Protein AF-A0A395R825-F1 (afdb_monomer)

Organism: NCBI:txid170540

Radius of gyration: 16.84 Å; Cα contacts (8 Å,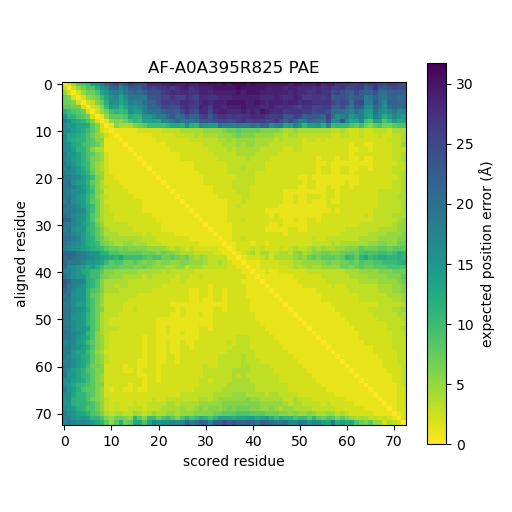 |Δi|>4): 51; chains: 1; bounding box: 47×20×45 Å

Sequence (73 aa):
MIQQAATTTSLQQLKQRHRVALRSCIAAEDRRRTVPGGREHWDERFLWRCIAERCRLESRRVERKIKRLEAEA

Structure (mmCIF, N/CA/C/O backbone):
data_AF-A0A395R825-F1
#
_entry.id   AF-A0A395R825-F1
#
loop_
_atom_site.group_PDB
_atom_site.id
_atom_site.type_symbol
_atom_site.label_atom_id
_atom_site.label_alt_id
_atom_site.label_comp_id
_atom_site.label_asym_id
_atom_site.label_entity_id
_atom_site.label_seq_id
_atom_site.pdbx_PDB_ins_code
_atom_site.Cartn_x
_atom_site.Cartn_y
_atom_site.Cartn_z
_atom_site.occupancy
_atom_site.B_iso_or_equiv
_atom_site.auth_seq_id
_atom_site.auth_comp_id
_atom_site.auth_asym_id
_atom_site.auth_atom_id
_atom_site.pdbx_PDB_model_num
ATOM 1 N N . MET A 1 1 ? -32.226 -14.166 12.088 1.00 42.62 1 MET A N 1
ATOM 2 C CA . MET A 1 1 ? -31.350 -12.997 12.340 1.00 42.62 1 MET A CA 1
ATOM 3 C C . MET A 1 1 ? -29.983 -13.201 11.674 1.00 42.62 1 MET A C 1
ATOM 5 O O . MET A 1 1 ? -29.024 -13.526 12.353 1.00 42.62 1 MET A O 1
ATOM 9 N N . ILE A 1 2 ? -29.880 -13.065 10.343 1.00 46.41 2 ILE A N 1
ATOM 10 C CA . ILE A 1 2 ? -28.644 -13.388 9.578 1.00 46.41 2 ILE A CA 1
ATOM 11 C C . ILE A 1 2 ? -27.900 -12.115 9.101 1.00 46.41 2 ILE A C 1
ATOM 13 O O . ILE A 1 2 ? -26.793 -12.177 8.581 1.00 46.41 2 ILE A O 1
ATOM 17 N N . GLN A 1 3 ? -28.462 -10.923 9.323 1.00 40.91 3 GLN A N 1
ATOM 18 C CA . GLN A 1 3 ? -27.980 -9.686 8.688 1.00 40.91 3 GLN A CA 1
ATOM 19 C C . GLN A 1 3 ? -26.838 -8.952 9.417 1.00 40.91 3 GLN A C 1
ATOM 21 O O . GLN A 1 3 ? -26.256 -8.043 8.835 1.00 40.91 3 GLN A O 1
ATOM 26 N N . GLN A 1 4 ? -26.456 -9.337 10.641 1.00 45.69 4 GLN A N 1
ATOM 27 C CA . GLN A 1 4 ? -25.372 -8.655 11.376 1.00 45.69 4 GLN A CA 1
ATOM 28 C C . GLN A 1 4 ? -23.960 -9.184 11.064 1.00 45.69 4 GLN A C 1
ATOM 30 O O . GLN A 1 4 ? -22.979 -8.506 11.351 1.00 45.69 4 GLN A O 1
ATOM 35 N N . ALA A 1 5 ? -23.832 -10.354 10.431 1.00 45.09 5 ALA A N 1
ATOM 36 C CA . ALA A 1 5 ? -22.528 -10.949 10.116 1.00 45.09 5 ALA A CA 1
ATOM 37 C C . ALA A 1 5 ? -21.865 -10.369 8.848 1.00 45.09 5 ALA A C 1
ATOM 39 O O . ALA A 1 5 ? -20.693 -10.627 8.590 1.00 45.09 5 ALA A O 1
ATOM 40 N N . ALA A 1 6 ? -22.595 -9.584 8.046 1.00 47.47 6 ALA A N 1
ATOM 41 C CA . ALA A 1 6 ? -22.106 -9.071 6.763 1.00 47.47 6 ALA A CA 1
ATOM 42 C C . ALA A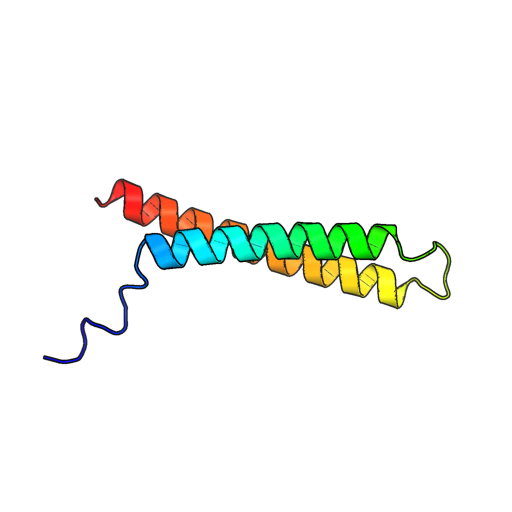 1 6 ? -21.322 -7.745 6.867 1.00 47.47 6 ALA A C 1
ATOM 44 O O . ALA A 1 6 ? -20.675 -7.341 5.902 1.00 47.47 6 ALA A O 1
ATOM 45 N N . THR A 1 7 ? -21.359 -7.051 8.010 1.00 52.50 7 THR A N 1
ATOM 46 C CA . THR A 1 7 ? -20.846 -5.668 8.134 1.00 52.50 7 THR A CA 1
ATOM 47 C C . THR A 1 7 ? -19.720 -5.477 9.150 1.00 52.50 7 THR A C 1
ATOM 49 O O . THR A 1 7 ? -19.061 -4.434 9.139 1.00 52.50 7 THR A O 1
ATOM 52 N N . THR A 1 8 ? -19.394 -6.487 9.949 1.00 54.84 8 THR A N 1
ATOM 53 C CA . THR A 1 8 ? -18.279 -6.464 10.904 1.00 54.84 8 THR A CA 1
ATOM 54 C C . THR A 1 8 ? -17.047 -7.144 10.313 1.00 54.84 8 THR A C 1
ATOM 56 O O . THR A 1 8 ? -16.651 -8.236 10.707 1.00 54.84 8 THR A O 1
ATOM 59 N N . THR A 1 9 ? -16.381 -6.481 9.359 1.00 61.81 9 THR A N 1
ATOM 60 C CA . THR A 1 9 ? -14.970 -6.813 9.094 1.00 61.81 9 THR A CA 1
ATOM 61 C C . THR A 1 9 ? -14.224 -6.635 10.415 1.00 61.81 9 THR A C 1
ATOM 63 O O . THR A 1 9 ? -14.160 -5.507 10.909 1.00 61.81 9 THR A O 1
ATOM 66 N N . SER A 1 10 ? -13.719 -7.716 11.015 1.00 82.75 10 SER A N 1
ATOM 67 C CA . SER A 1 10 ? -13.120 -7.637 12.350 1.00 82.75 10 SER A CA 1
ATOM 68 C C . SER A 1 10 ? -11.960 -6.636 12.347 1.00 82.75 10 SER A C 1
ATOM 70 O O . SER A 1 10 ? -11.261 -6.478 11.340 1.00 82.75 10 SER A O 1
ATOM 72 N N . LEU A 1 11 ? -11.723 -5.940 13.464 1.00 87.06 11 LEU A N 1
ATOM 73 C CA . LEU A 1 11 ? -10.607 -4.989 13.581 1.00 87.06 11 LEU A CA 1
ATOM 74 C C . LEU A 1 11 ? -9.274 -5.637 13.162 1.00 87.06 11 LEU A C 1
ATOM 76 O O . LEU A 1 11 ? -8.443 -5.013 12.503 1.00 87.06 11 LEU A O 1
ATOM 80 N N . GLN A 1 12 ? -9.109 -6.927 13.465 1.00 89.19 12 GLN A N 1
ATOM 81 C CA . GLN A 1 12 ? -7.974 -7.741 13.040 1.00 89.19 12 GLN A CA 1
ATOM 82 C C . GLN A 1 12 ? -7.891 -7.903 11.511 1.00 89.19 12 GLN A C 1
ATOM 84 O O . GLN A 1 12 ? -6.809 -7.742 10.946 1.00 89.19 12 GLN A O 1
ATOM 89 N N . GLN A 1 13 ? -9.009 -8.157 10.820 1.00 91.19 13 GLN A N 1
ATOM 90 C CA . GLN A 1 13 ? -9.057 -8.210 9.352 1.00 91.19 13 GLN A CA 1
ATOM 91 C C . GLN A 1 13 ? -8.709 -6.856 8.720 1.00 91.19 13 GLN A C 1
ATOM 93 O O . GLN A 1 13 ? -7.982 -6.809 7.727 1.00 91.19 13 GLN A O 1
ATOM 98 N N . LEU A 1 14 ? -9.168 -5.745 9.305 1.00 93.06 14 LEU A N 1
ATOM 99 C CA . LEU A 1 14 ? -8.805 -4.404 8.835 1.00 93.06 14 LEU A CA 1
ATOM 100 C C . LEU A 1 14 ? -7.315 -4.119 9.041 1.00 93.06 14 LEU A C 1
ATOM 102 O O . LEU A 1 14 ? -6.648 -3.678 8.106 1.00 93.06 14 LEU A O 1
ATOM 106 N N . LYS A 1 15 ? -6.761 -4.441 10.217 1.00 93.19 15 LYS A N 1
ATOM 107 C CA . LYS A 1 15 ? -5.318 -4.328 10.493 1.00 93.19 15 LYS A CA 1
ATOM 108 C C . LYS A 1 15 ? -4.496 -5.170 9.515 1.00 93.19 15 LYS A C 1
ATOM 110 O O . LYS A 1 15 ? -3.492 -4.690 8.986 1.00 93.19 15 LYS A O 1
ATOM 115 N N . GLN A 1 16 ? -4.945 -6.385 9.205 1.00 95.19 16 GLN A N 1
ATOM 116 C CA . GLN A 1 16 ? -4.295 -7.235 8.210 1.00 95.19 16 GLN A CA 1
ATOM 117 C C . GLN A 1 16 ? -4.356 -6.625 6.805 1.00 95.19 16 GLN A C 1
ATOM 119 O O . GLN A 1 16 ? -3.332 -6.537 6.130 1.00 95.19 16 GLN A O 1
ATOM 124 N N . ARG A 1 17 ? -5.525 -6.141 6.374 1.00 95.25 17 ARG A N 1
ATOM 125 C CA . ARG A 1 17 ? -5.699 -5.481 5.071 1.00 95.25 17 ARG A CA 1
ATOM 126 C C . ARG A 1 17 ? -4.826 -4.233 4.938 1.00 95.25 17 ARG A C 1
ATOM 128 O O . ARG A 1 17 ? -4.212 -4.035 3.894 1.00 95.25 17 ARG A O 1
ATOM 135 N N . HIS A 1 18 ? -4.718 -3.428 5.995 1.00 96.50 18 HIS A N 1
ATOM 136 C CA . HIS A 1 18 ? -3.833 -2.264 6.029 1.00 96.50 18 HIS A CA 1
ATOM 137 C C . HIS A 1 18 ? -2.361 -2.664 5.841 1.00 96.50 18 HIS A C 1
ATOM 139 O O . HIS A 1 18 ? -1.673 -2.091 4.997 1.00 96.50 18 HIS A O 1
ATOM 145 N N . ARG A 1 19 ? -1.891 -3.702 6.551 1.00 97.19 19 ARG A N 1
ATOM 146 C CA . ARG A 1 19 ? -0.527 -4.238 6.383 1.00 97.19 19 ARG A CA 1
ATOM 147 C C . ARG A 1 19 ? -0.267 -4.737 4.964 1.00 97.19 19 ARG A C 1
ATOM 149 O O . ARG A 1 19 ? 0.796 -4.459 4.416 1.00 97.19 19 ARG A O 1
ATOM 156 N N . VAL A 1 20 ? -1.219 -5.458 4.370 1.00 97.50 20 VAL A N 1
ATOM 157 C CA . VAL A 1 20 ? -1.107 -5.933 2.982 1.00 97.50 20 VAL A CA 1
ATOM 158 C C . VAL A 1 20 ? -0.998 -4.750 2.024 1.00 97.50 20 VAL A C 1
ATOM 160 O O . VAL A 1 20 ? -0.073 -4.721 1.221 1.00 97.50 20 VAL A O 1
ATOM 163 N N . ALA A 1 21 ? -1.856 -3.734 2.158 1.00 97.19 21 ALA A N 1
ATOM 164 C CA . ALA A 1 21 ? -1.806 -2.541 1.315 1.00 97.19 21 ALA A CA 1
ATOM 165 C C . ALA A 1 21 ? -0.454 -1.807 1.412 1.00 97.19 21 ALA A C 1
ATOM 167 O O . ALA A 1 21 ? 0.104 -1.415 0.389 1.00 97.19 21 ALA A O 1
ATOM 168 N N . LEU A 1 22 ? 0.114 -1.673 2.617 1.00 97.88 22 LEU A N 1
ATOM 169 C CA . LEU A 1 22 ? 1.449 -1.091 2.803 1.00 97.88 22 LEU A CA 1
ATOM 170 C C . LEU A 1 22 ? 2.546 -1.926 2.132 1.00 97.88 22 LEU A C 1
ATOM 172 O O . LEU A 1 22 ? 3.372 -1.377 1.405 1.00 97.88 22 LEU A O 1
ATOM 176 N N . ARG A 1 23 ? 2.535 -3.251 2.325 1.00 98.25 23 ARG A N 1
ATOM 177 C CA . ARG A 1 23 ? 3.507 -4.159 1.693 1.00 98.25 23 ARG A CA 1
ATOM 178 C C . ARG A 1 23 ? 3.422 -4.112 0.171 1.00 98.25 23 ARG A C 1
ATOM 180 O O . ARG A 1 23 ? 4.452 -4.035 -0.485 1.00 98.25 23 ARG A O 1
ATOM 187 N N . SER A 1 24 ? 2.214 -4.106 -0.388 1.00 97.56 24 SER A N 1
ATOM 188 C CA . SER A 1 24 ? 2.004 -3.989 -1.833 1.00 97.56 24 SER A CA 1
ATOM 189 C C . SER A 1 24 ? 2.464 -2.636 -2.380 1.00 97.56 24 SER A C 1
ATOM 191 O O . SER A 1 24 ? 3.033 -2.592 -3.465 1.00 97.56 24 SER A O 1
ATOM 193 N N . CYS A 1 25 ? 2.280 -1.546 -1.624 1.00 98.25 25 CYS A N 1
ATOM 194 C CA . CYS A 1 25 ? 2.810 -0.231 -1.991 1.00 98.25 25 CYS A CA 1
ATOM 195 C C . CYS A 1 25 ? 4.341 -0.256 -2.085 1.00 98.25 25 CYS A C 1
ATOM 197 O O . CYS A 1 25 ? 4.895 0.190 -3.086 1.00 98.25 25 CYS A O 1
ATOM 199 N N . ILE A 1 26 ? 5.011 -0.809 -1.068 1.00 98.00 26 ILE A N 1
ATOM 200 C CA . ILE A 1 26 ? 6.475 -0.937 -1.031 1.00 98.00 26 ILE A CA 1
ATOM 201 C C . ILE A 1 26 ? 6.959 -1.804 -2.195 1.00 98.00 26 ILE A C 1
ATOM 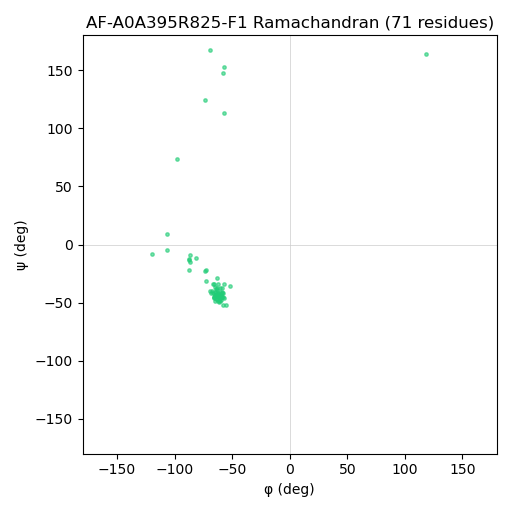203 O O . ILE A 1 26 ? 7.805 -1.367 -2.965 1.00 98.00 26 ILE A O 1
ATOM 207 N N . ALA A 1 27 ? 6.355 -2.978 -2.394 1.00 98.31 27 ALA A N 1
ATOM 208 C CA . ALA A 1 27 ? 6.726 -3.886 -3.476 1.00 98.31 27 ALA A CA 1
ATOM 209 C C . ALA A 1 27 ? 6.582 -3.239 -4.865 1.00 98.31 27 ALA A C 1
ATOM 211 O O . ALA A 1 27 ? 7.449 -3.409 -5.720 1.00 98.31 27 ALA A O 1
ATOM 212 N N . ALA A 1 28 ? 5.516 -2.467 -5.093 1.00 98.25 28 ALA A N 1
ATOM 213 C CA . ALA A 1 28 ? 5.323 -1.741 -6.346 1.00 98.25 28 ALA A CA 1
ATOM 214 C C . ALA A 1 28 ? 6.356 -0.616 -6.530 1.00 98.25 28 ALA A C 1
ATOM 216 O O . ALA A 1 28 ? 6.877 -0.431 -7.632 1.00 98.25 28 ALA A O 1
ATOM 217 N N . GLU A 1 29 ? 6.694 0.121 -5.467 1.00 97.88 29 GLU A N 1
ATOM 218 C CA . GLU A 1 29 ? 7.755 1.131 -5.521 1.00 97.88 29 GLU A CA 1
ATOM 219 C C . GLU A 1 29 ? 9.131 0.517 -5.786 1.00 97.88 29 GLU A C 1
ATOM 221 O O . GLU A 1 29 ? 9.870 1.039 -6.623 1.00 97.88 29 GLU A O 1
ATOM 226 N N . ASP A 1 30 ? 9.458 -0.592 -5.128 1.00 98.25 30 ASP A N 1
ATOM 227 C CA . ASP A 1 30 ? 10.711 -1.313 -5.335 1.00 98.25 30 ASP A CA 1
ATOM 228 C C . ASP A 1 30 ? 10.789 -1.850 -6.758 1.00 98.25 30 ASP A C 1
ATOM 230 O O . ASP A 1 30 ? 11.784 -1.630 -7.449 1.00 98.25 30 ASP A O 1
ATOM 234 N N . ARG A 1 31 ? 9.699 -2.433 -7.268 1.00 97.62 31 ARG A N 1
ATOM 235 C CA . ARG A 1 31 ? 9.648 -2.881 -8.657 1.00 97.62 31 ARG A CA 1
ATOM 236 C C . ARG A 1 31 ? 9.879 -1.723 -9.624 1.00 97.62 31 ARG A C 1
ATOM 238 O O . ARG A 1 31 ? 10.741 -1.832 -10.491 1.00 97.62 31 ARG A O 1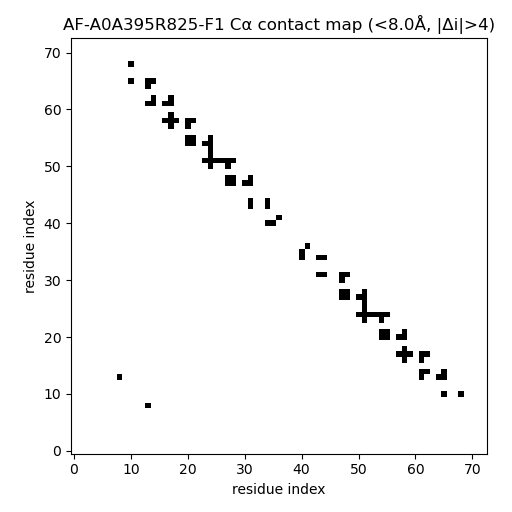
ATOM 245 N N . ARG A 1 32 ? 9.235 -0.570 -9.414 1.00 96.94 32 ARG A N 1
ATOM 246 C CA . ARG A 1 32 ? 9.468 0.652 -10.2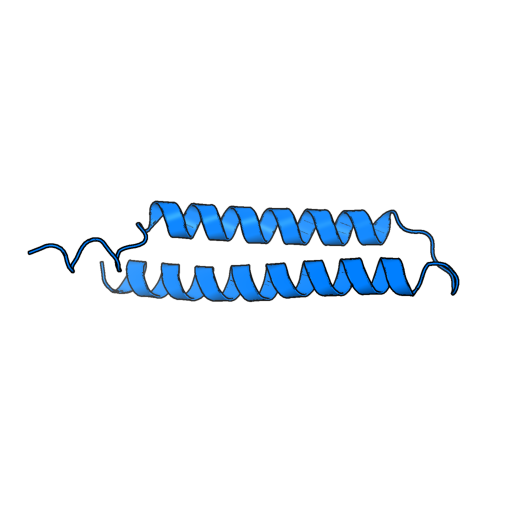09 1.00 96.94 32 ARG A CA 1
ATOM 247 C C . ARG A 1 32 ? 10.928 1.118 -10.192 1.00 96.94 32 ARG A C 1
ATOM 249 O O . ARG A 1 32 ? 11.377 1.708 -11.173 1.00 96.94 32 ARG A O 1
ATOM 256 N N . ARG A 1 33 ? 11.644 0.927 -9.076 1.00 95.69 33 ARG A N 1
ATOM 257 C CA . ARG A 1 33 ? 13.072 1.270 -8.940 1.00 95.69 33 ARG A CA 1
ATOM 258 C C . ARG A 1 33 ? 13.970 0.301 -9.706 1.00 95.69 33 ARG A C 1
ATOM 260 O O . ARG A 1 33 ? 14.999 0.737 -10.204 1.00 95.69 33 ARG A O 1
ATOM 267 N N . THR A 1 34 ? 13.572 -0.968 -9.823 1.00 97.25 34 THR A N 1
ATOM 268 C CA . THR A 1 34 ? 14.303 -1.961 -10.632 1.00 97.25 34 THR A CA 1
ATOM 269 C C . THR A 1 34 ? 14.124 -1.770 -12.136 1.00 97.25 34 THR A C 1
ATOM 271 O O . THR A 1 34 ? 14.966 -2.224 -12.903 1.00 97.25 34 THR A O 1
ATOM 274 N N . VAL A 1 35 ? 13.047 -1.105 -12.568 1.00 96.12 35 VAL A N 1
ATOM 275 C CA . VAL A 1 35 ? 12.808 -0.834 -13.989 1.00 96.12 35 VAL A CA 1
ATOM 276 C C . VAL A 1 35 ? 13.768 0.264 -14.470 1.00 96.12 35 VAL A C 1
ATOM 278 O O . VAL A 1 35 ? 13.764 1.359 -13.885 1.00 96.12 35 VAL A O 1
ATOM 281 N N . PRO A 1 36 ? 14.563 0.015 -15.531 1.00 95.06 36 PRO A N 1
ATOM 282 C CA . PRO A 1 36 ? 15.500 0.998 -16.059 1.00 95.06 36 PRO A CA 1
ATOM 283 C C . PRO A 1 36 ? 14.821 2.309 -16.471 1.00 95.06 36 PRO A C 1
ATOM 285 O O . PRO A 1 36 ? 13.639 2.365 -16.811 1.00 95.06 36 PRO A O 1
ATOM 288 N N . GLY A 1 37 ? 15.581 3.403 -16.428 1.00 91.69 37 GLY A N 1
ATOM 289 C CA . GLY A 1 37 ? 15.141 4.672 -17.004 1.00 91.69 37 GLY A CA 1
ATOM 290 C C . GLY A 1 37 ? 15.082 4.619 -18.532 1.00 91.69 37 GLY A C 1
ATOM 291 O O . GLY A 1 37 ? 15.623 3.712 -19.149 1.00 91.69 37 GLY A O 1
ATOM 292 N N . GLY A 1 38 ? 14.446 5.619 -19.141 1.00 94.25 38 GLY A N 1
ATOM 293 C CA . GLY A 1 38 ? 14.333 5.726 -20.597 1.00 94.25 38 GLY A CA 1
ATOM 294 C C . GLY A 1 38 ? 12.889 5.693 -21.084 1.00 94.25 38 GLY A C 1
ATOM 295 O O . GLY A 1 38 ? 11.967 5.346 -20.345 1.00 94.25 38 GLY A O 1
ATOM 296 N N . ARG A 1 39 ? 12.695 6.111 -22.338 1.00 94.38 39 ARG A N 1
ATOM 297 C CA . ARG A 1 39 ? 11.366 6.209 -22.958 1.00 94.38 39 ARG A CA 1
ATOM 298 C C . ARG A 1 39 ? 10.725 4.834 -23.157 1.00 94.38 39 ARG A C 1
ATOM 300 O O . ARG A 1 39 ? 9.523 4.708 -22.973 1.00 94.38 39 ARG A O 1
ATOM 307 N N . GLU A 1 40 ? 11.537 3.822 -23.446 1.00 96.38 40 GLU A N 1
ATOM 308 C CA . GLU A 1 40 ? 11.113 2.435 -23.688 1.00 96.38 40 GLU A CA 1
ATOM 309 C C . GLU A 1 40 ? 10.447 1.784 -22.467 1.00 96.38 40 GLU A C 1
ATOM 311 O O . GLU A 1 40 ? 9.568 0.944 -22.614 1.00 96.38 40 GLU A O 1
ATOM 316 N N . HIS A 1 41 ? 10.813 2.212 -21.257 1.00 97.06 41 HIS A N 1
ATOM 317 C CA . HIS A 1 41 ? 10.269 1.675 -20.007 1.00 97.06 41 HIS A CA 1
ATOM 318 C C . HIS A 1 41 ? 9.303 2.635 -19.305 1.00 97.06 41 HIS A C 1
ATOM 320 O O . HIS A 1 41 ? 8.924 2.407 -18.152 1.00 97.06 41 HIS A O 1
ATOM 326 N N . TRP A 1 42 ? 8.923 3.739 -19.957 1.00 95.50 42 TRP A N 1
ATOM 327 C CA . TRP A 1 42 ? 8.076 4.756 -19.335 1.00 95.50 42 TRP A CA 1
ATOM 328 C C . TRP A 1 42 ? 6.733 4.170 -18.892 1.00 95.50 42 TRP A C 1
ATOM 330 O O . TRP A 1 42 ? 6.341 4.382 -17.743 1.00 95.50 42 TRP A O 1
ATOM 340 N N . ASP A 1 43 ? 6.094 3.370 -19.750 1.00 97.38 43 ASP A N 1
ATOM 341 C CA . ASP A 1 43 ? 4.802 2.738 -19.462 1.00 97.38 43 ASP A CA 1
ATOM 342 C C . ASP A 1 43 ? 4.887 1.790 -18.263 1.00 97.38 43 ASP A C 1
ATOM 344 O O . ASP A 1 43 ? 4.053 1.847 -17.360 1.00 97.38 43 ASP A O 1
ATOM 348 N N . GLU A 1 44 ? 5.934 0.964 -18.190 1.00 97.19 44 GLU A N 1
ATOM 349 C CA . GLU A 1 44 ? 6.121 0.041 -17.071 1.00 97.19 44 GLU A CA 1
ATOM 350 C C . GLU A 1 44 ? 6.368 0.804 -15.758 1.00 97.19 44 GLU A C 1
ATOM 352 O O . GLU A 1 44 ? 5.747 0.525 -14.727 1.00 97.19 44 GLU A O 1
ATOM 357 N N . ARG A 1 45 ? 7.226 1.833 -15.778 1.00 97.38 45 ARG A N 1
ATOM 358 C CA . ARG A 1 45 ? 7.464 2.677 -14.594 1.00 97.38 45 ARG A CA 1
ATOM 359 C C . ARG A 1 45 ? 6.210 3.428 -14.164 1.00 97.38 45 ARG A C 1
ATOM 361 O O . ARG A 1 45 ? 5.994 3.613 -12.961 1.00 97.38 45 ARG A O 1
ATOM 368 N N . PHE A 1 46 ? 5.409 3.881 -15.125 1.00 97.44 46 PHE A N 1
ATOM 369 C CA . PHE A 1 46 ? 4.137 4.542 -14.878 1.00 97.44 46 PHE A CA 1
ATOM 370 C C . PHE A 1 46 ? 3.129 3.573 -14.255 1.00 97.44 46 PHE A C 1
ATOM 372 O O . PHE A 1 46 ? 2.553 3.894 -13.215 1.00 97.44 46 PHE A O 1
ATOM 379 N N . LEU A 1 47 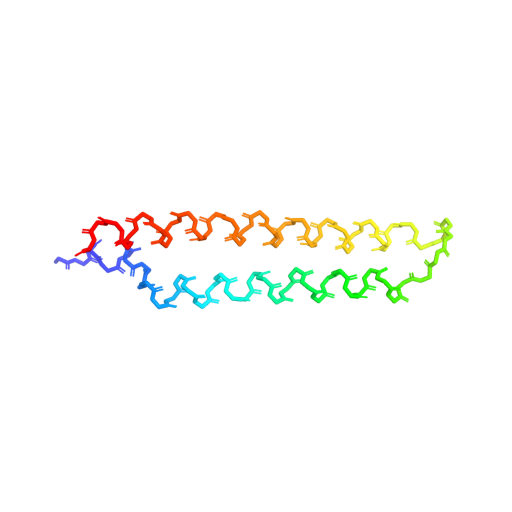? 3.003 2.357 -14.789 1.00 98.00 47 LEU A N 1
ATOM 380 C CA . LEU A 1 47 ? 2.151 1.305 -14.237 1.00 98.00 47 LEU A CA 1
ATOM 381 C C . LEU A 1 47 ? 2.497 1.014 -12.772 1.00 98.00 47 LEU A C 1
ATOM 383 O O . LEU A 1 47 ? 1.620 1.079 -11.907 1.00 98.00 47 LEU A O 1
ATOM 387 N N . TRP A 1 48 ? 3.771 0.758 -12.460 1.00 98.06 48 TRP A N 1
ATOM 388 C CA . TRP A 1 48 ? 4.186 0.484 -11.081 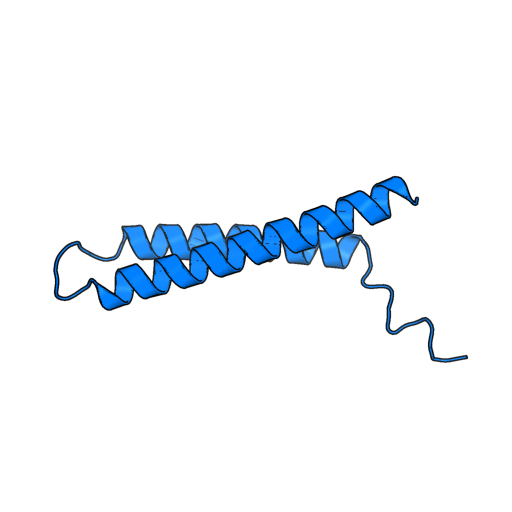1.00 98.06 48 TRP A CA 1
ATOM 389 C C . TRP A 1 48 ? 3.931 1.670 -10.145 1.00 98.06 48 TRP A C 1
ATOM 391 O O . TRP A 1 48 ? 3.545 1.478 -8.990 1.00 98.06 48 TRP A O 1
ATOM 401 N N . ARG A 1 49 ? 4.064 2.909 -10.641 1.00 97.50 49 ARG A N 1
ATOM 402 C CA . ARG A 1 49 ? 3.674 4.113 -9.890 1.00 97.50 49 ARG A CA 1
ATOM 403 C C . ARG A 1 49 ? 2.169 4.141 -9.606 1.00 97.50 49 ARG A C 1
ATOM 405 O O . ARG A 1 49 ? 1.783 4.449 -8.480 1.00 97.50 49 ARG A O 1
ATOM 412 N N . CYS A 1 50 ? 1.328 3.826 -10.589 1.00 98.25 50 CYS A N 1
ATOM 413 C CA . CYS A 1 50 ? -0.125 3.771 -10.418 1.00 98.25 50 CYS A CA 1
ATOM 414 C C . CYS A 1 50 ? -0.542 2.702 -9.402 1.00 98.25 50 CYS A C 1
ATOM 416 O O . CYS A 1 50 ? -1.395 2.967 -8.554 1.00 98.25 50 CYS A O 1
ATOM 418 N N . ILE A 1 51 ? 0.083 1.521 -9.447 1.00 98.25 51 ILE A N 1
ATOM 419 C CA . ILE A 1 51 ? -0.1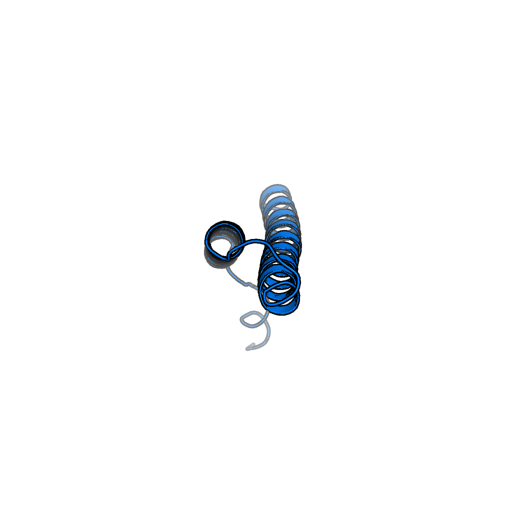62 0.443 -8.481 1.00 98.25 51 ILE A CA 1
ATOM 420 C C . ILE A 1 51 ? 0.223 0.899 -7.068 1.00 98.25 51 ILE A C 1
ATOM 422 O O . ILE A 1 51 ? -0.591 0.787 -6.151 1.00 98.25 51 ILE A O 1
ATOM 426 N N . ALA A 1 52 ? 1.417 1.478 -6.895 1.00 98.25 52 ALA A N 1
ATOM 427 C CA . ALA A 1 52 ? 1.864 1.996 -5.602 1.00 98.25 52 ALA A CA 1
ATOM 428 C C . ALA A 1 52 ? 0.889 3.043 -5.036 1.00 98.25 52 ALA A C 1
ATOM 430 O O . ALA A 1 52 ? 0.482 2.957 -3.876 1.00 98.25 52 ALA A O 1
ATOM 431 N N . GLU A 1 53 ? 0.443 3.993 -5.863 1.00 98.12 53 GLU A N 1
ATOM 432 C CA . GLU A 1 53 ? -0.505 5.023 -5.431 1.00 98.12 53 GLU A CA 1
ATOM 433 C C . GLU A 1 53 ? -1.865 4.426 -5.045 1.00 98.12 53 GLU A C 1
ATOM 435 O O . GLU A 1 53 ? -2.431 4.784 -4.011 1.00 98.12 53 GLU A O 1
ATOM 440 N N . ARG A 1 54 ? -2.370 3.447 -5.806 1.00 98.12 54 ARG A N 1
ATOM 441 C CA . ARG A 1 54 ? -3.607 2.729 -5.466 1.00 98.12 54 ARG A CA 1
ATOM 442 C C . ARG A 1 54 ? -3.493 2.045 -4.101 1.00 98.12 54 ARG A C 1
ATOM 444 O O . ARG A 1 54 ? -4.402 2.165 -3.278 1.00 98.12 54 ARG A O 1
ATOM 451 N N . CYS A 1 55 ? -2.376 1.366 -3.842 1.00 98.00 55 CYS A N 1
ATOM 452 C CA . CYS A 1 55 ? -2.104 0.717 -2.561 1.00 98.00 55 CYS A CA 1
ATOM 453 C C . CYS A 1 55 ? -2.001 1.727 -1.408 1.00 98.00 55 CYS A C 1
ATOM 455 O O . CYS A 1 55 ? -2.516 1.469 -0.321 1.00 98.00 55 CYS A O 1
ATOM 457 N N . ARG A 1 56 ? -1.404 2.898 -1.646 1.00 97.94 56 ARG A N 1
ATOM 458 C CA . ARG A 1 56 ? -1.313 3.990 -0.666 1.00 97.94 56 ARG A CA 1
ATOM 459 C C . ARG A 1 56 ? -2.676 4.599 -0.330 1.00 97.94 56 ARG A C 1
ATOM 461 O O . ARG A 1 56 ? -2.958 4.887 0.832 1.00 97.94 56 ARG A O 1
ATOM 468 N N . LEU A 1 57 ? -3.540 4.798 -1.324 1.00 97.94 57 LEU A N 1
ATOM 469 C CA . LEU A 1 57 ? -4.906 5.276 -1.092 1.00 97.94 57 LEU A CA 1
ATOM 470 C C . LEU A 1 57 ? -5.717 4.260 -0.282 1.00 97.94 57 LEU A C 1
ATOM 472 O O . LEU A 1 57 ? -6.428 4.636 0.653 1.00 97.94 57 LEU A O 1
ATOM 476 N N . GLU A 1 58 ? -5.568 2.975 -0.598 1.00 96.94 58 GLU A N 1
ATOM 477 C CA . GLU A 1 58 ? -6.222 1.899 0.140 1.00 96.94 58 GLU A CA 1
ATOM 478 C C . GLU A 1 58 ? -5.709 1.799 1.583 1.00 96.94 58 GLU A C 1
ATOM 480 O O . GLU A 1 58 ? -6.516 1.706 2.509 1.00 96.94 58 GLU A O 1
ATOM 485 N N . SER A 1 59 ? -4.393 1.892 1.812 1.00 97.50 59 SER A N 1
ATOM 486 C CA . SER A 1 59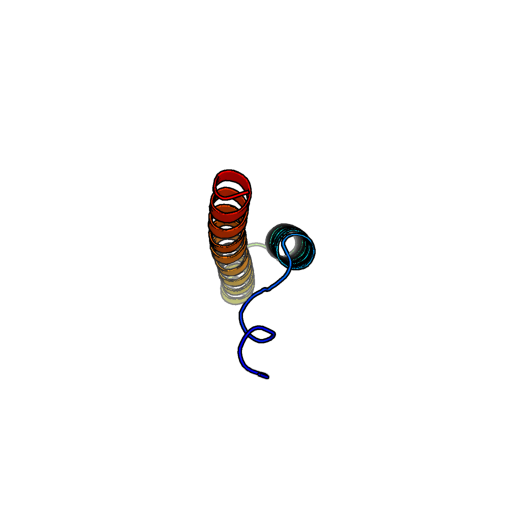 ? -3.834 1.846 3.168 1.00 97.50 59 SER A CA 1
ATOM 487 C C . SER A 1 59 ? -4.390 2.979 4.034 1.00 97.50 59 SER A C 1
ATOM 489 O O . SER A 1 59 ? -4.867 2.706 5.137 1.00 97.50 59 SER A O 1
ATOM 491 N N . ARG A 1 60 ? -4.449 4.210 3.505 1.00 97.56 60 ARG A N 1
ATOM 492 C CA . ARG A 1 60 ? -5.053 5.380 4.171 1.00 97.56 60 ARG A CA 1
ATOM 493 C C . ARG A 1 60 ? -6.543 5.192 4.445 1.00 97.56 60 ARG A C 1
ATOM 495 O O . ARG A 1 60 ? -7.025 5.547 5.519 1.00 97.56 60 ARG A O 1
ATOM 502 N N . ARG A 1 61 ? -7.297 4.641 3.487 1.00 96.38 61 ARG A N 1
ATOM 503 C CA . ARG A 1 61 ? -8.732 4.362 3.659 1.00 96.38 61 ARG A CA 1
ATOM 504 C C . ARG A 1 61 ? -8.965 3.395 4.818 1.00 96.38 61 ARG A C 1
ATOM 506 O O . ARG A 1 61 ? -9.829 3.647 5.657 1.00 96.38 61 ARG A O 1
ATOM 513 N N . VAL A 1 62 ? -8.203 2.304 4.862 1.00 95.38 62 VAL A N 1
ATOM 514 C CA . VAL A 1 62 ? -8.331 1.282 5.908 1.00 95.38 62 VAL A CA 1
ATOM 515 C C . VAL A 1 62 ? -7.855 1.819 7.258 1.00 95.38 62 VAL A C 1
ATOM 517 O O . VAL A 1 62 ? -8.529 1.592 8.256 1.00 95.38 62 VAL A O 1
ATOM 520 N N . GLU A 1 63 ? -6.773 2.599 7.296 1.00 96.25 63 GLU A N 1
ATOM 521 C CA . GLU A 1 63 ? -6.275 3.249 8.516 1.00 96.25 63 GLU A CA 1
ATOM 522 C C . GLU A 1 63 ? -7.332 4.161 9.151 1.00 96.25 63 GLU A C 1
ATOM 524 O O . GLU A 1 63 ? -7.585 4.080 10.350 1.00 96.25 63 GLU A O 1
ATOM 529 N N . ARG A 1 64 ? -8.016 4.988 8.347 1.00 95.81 64 ARG A N 1
ATOM 530 C CA . ARG A 1 64 ? -9.120 5.829 8.840 1.00 95.81 64 ARG A CA 1
ATOM 531 C C . ARG A 1 64 ? -10.260 4.996 9.421 1.00 95.81 64 ARG A C 1
ATOM 533 O O . ARG A 1 64 ? -10.858 5.405 10.409 1.00 95.81 64 ARG A O 1
ATOM 540 N N . LYS A 1 65 ? -10.569 3.841 8.820 1.00 93.75 65 LYS A N 1
ATOM 541 C CA . LYS A 1 65 ? -11.604 2.932 9.333 1.00 93.75 65 LYS A CA 1
ATOM 542 C C . LYS A 1 65 ? -11.179 2.282 10.653 1.00 93.75 65 LYS A C 1
ATOM 544 O O . LYS A 1 65 ? -11.996 2.214 11.560 1.00 93.75 65 LYS A O 1
ATOM 549 N N . ILE A 1 66 ? -9.918 1.858 10.768 1.00 93.69 66 ILE A N 1
ATOM 550 C CA . ILE A 1 66 ? -9.338 1.338 12.017 1.00 93.69 66 ILE A CA 1
ATOM 551 C C . ILE A 1 66 ? -9.445 2.392 13.123 1.00 93.69 66 ILE A C 1
ATOM 553 O O . ILE A 1 66 ? -10.027 2.103 14.157 1.00 93.69 66 ILE A O 1
ATOM 557 N N . LYS A 1 67 ? -8.981 3.624 12.869 1.00 93.88 67 LYS A N 1
ATOM 558 C CA . LYS A 1 67 ? -9.010 4.726 13.847 1.00 93.88 67 LYS A CA 1
ATOM 559 C C . LYS A 1 67 ? -10.419 5.062 14.341 1.00 93.88 67 LYS A C 1
ATOM 561 O O . LYS A 1 67 ? -10.582 5.367 15.512 1.00 93.88 67 LYS A O 1
ATOM 566 N N . ARG A 1 68 ? -11.431 5.008 13.465 1.00 92.31 68 ARG A N 1
ATOM 567 C CA . ARG A 1 68 ? -12.837 5.201 13.866 1.00 92.31 68 ARG A CA 1
ATOM 568 C C . ARG A 1 68 ? -13.309 4.095 14.806 1.00 92.31 68 ARG A C 1
ATOM 570 O O . ARG A 1 68 ? -13.822 4.398 15.868 1.00 92.31 68 ARG A O 1
ATOM 577 N N . LEU A 1 69 ? -13.060 2.835 14.447 1.00 88.94 69 LEU A N 1
ATOM 578 C CA . LEU A 1 69 ? -13.454 1.692 15.276 1.00 88.94 69 LEU A CA 1
ATOM 579 C C . LEU A 1 69 ? -12.714 1.645 16.618 1.00 88.94 69 LEU A C 1
ATOM 581 O O . LEU A 1 69 ? -13.293 1.216 17.601 1.00 88.94 69 LEU A O 1
ATOM 585 N N . GLU A 1 70 ? -11.450 2.071 16.665 1.00 87.50 70 GLU A N 1
ATOM 586 C CA . GLU A 1 70 ? -10.682 2.168 17.916 1.00 87.50 70 GLU A CA 1
ATOM 587 C C . GLU A 1 70 ? -11.140 3.327 18.813 1.00 87.50 70 GLU A C 1
ATOM 589 O O . GLU A 1 70 ? -10.888 3.278 20.007 1.00 87.50 70 GLU A O 1
ATOM 594 N N . ALA A 1 71 ? -11.793 4.356 18.263 1.00 88.75 71 ALA A N 1
ATOM 595 C CA . ALA A 1 71 ? -12.370 5.457 19.039 1.00 88.75 71 ALA A CA 1
ATOM 596 C C . ALA A 1 71 ? -13.807 5.175 19.518 1.00 88.75 71 ALA A C 1
ATOM 598 O O . ALA A 1 71 ? -14.277 5.821 20.449 1.00 88.75 71 ALA A O 1
ATOM 599 N N . GLU A 1 72 ? -14.513 4.259 18.850 1.00 83.00 72 GLU A N 1
ATOM 600 C CA . GLU A 1 72 ? -15.872 3.812 19.196 1.00 83.00 72 GLU A CA 1
ATOM 601 C C . GLU A 1 72 ? -15.886 2.643 20.205 1.00 83.00 72 GLU A C 1
ATOM 603 O O . GLU A 1 72 ? -16.950 2.326 20.738 1.00 83.00 72 GLU A O 1
ATOM 608 N N . ALA A 1 73 ? -14.736 1.993 20.430 1.00 70.12 73 ALA A N 1
ATOM 609 C CA . ALA A 1 73 ? -14.542 0.860 21.342 1.00 70.12 73 ALA A CA 1
ATOM 610 C C . ALA A 1 73 ? -14.050 1.311 22.723 1.00 70.12 73 ALA A C 1
ATOM 612 O O . ALA A 1 73 ? -14.474 0.674 23.713 1.00 70.12 73 ALA A O 1
#

Foldseek 3Di:
DPPPVPPCPDLVNLVVLLVVLQVQLVVLVVVLVVQDDDPVCPVVNVVSVVRNVVSVVSSVVSVVVSVVVVVVD

Solvent-accessible surface area (backbone atoms only — not comparable to full-atom values): 4035 Å² total; per-residue (Å²): 140,76,77,72,78,79,74,63,77,45,71,65,56,46,53,49,52,27,52,50,24,48,51,52,18,52,52,24,48,52,51,34,67,70,49,65,86,58,80,92,36,42,65,61,38,47,49,25,48,53,51,17,50,53,21,47,54,48,22,52,55,39,47,56,52,50,55,50,55,66,72,76,106

Mean predicted aligned error: 6.22 Å

Nearest PDB structures (foldseek):
  5fwl-assembly1_E  TM=8.918E-01  e=4.915E+00  Homo sapiens
  3q0k-assembly1_A  TM=8.637E-01  e=5.222E+00  Homo sapiens
  2z0n-assembly1_A-2  TM=7.791E-01  e=3.631E+00  Homo sapiens

Secondary structure (DSSP, 8-state):
--TTTTS---HHHHHHHHHHHHHHHHHHHHHHHHSPPSGGGHHHHHHHHHHHHHHHHHHHHHHHHHHHHHHH-

pLDDT: mean 89.3, std 16.06, range [40.91, 98.31]